Protein AF-K1T304-F1 (afdb_monomer_lite)

Foldseek 3Di:
DDDDDDDDPQKDWDDADPFGTWIDHPVGIDGDGDPDDDDPPFDDADCCCPPVCVCPPPDDDDDAEVNVPDDDPVRRVVRVVVVVVVD

Sequence (87 aa):
GIMKFLFIKNAKLLEIIENGIVIETAEKTIQLECDDVIMSCGYVPDTRLVDGGTQQGKTNIHIVGDVKKVGNLKTAIWEAYDLAFSL

Structure (mmCIF, N/CA/C/O backbone):
data_AF-K1T304-F1
#
_entry.id   AF-K1T304-F1
#
loop_
_atom_site.group_PDB
_atom_site.id
_atom_site.type_symbol
_atom_site.label_atom_id
_atom_site.label_alt_id
_atom_site.label_comp_id
_atom_site.label_asym_id
_atom_site.label_entity_id
_atom_site.label_seq_id
_atom_site.pdbx_PDB_ins_code
_atom_site.Cartn_x
_atom_site.Cartn_y
_atom_site.Cartn_z
_atom_site.occupancy
_atom_site.B_iso_or_equiv
_atom_site.auth_seq_id
_atom_site.auth_comp_id
_atom_site.auth_asym_id
_atom_site.auth_atom_id
_atom_site.pdbx_PDB_model_num
ATOM 1 N N . GLY A 1 1 ? -34.693 -1.387 -4.689 1.00 71.81 1 GLY A N 1
ATOM 2 C CA . GLY A 1 1 ? -34.205 -0.942 -3.369 1.00 71.81 1 GLY A CA 1
ATOM 3 C C . GLY A 1 1 ? -32.959 -0.111 -3.573 1.00 71.81 1 GLY A C 1
ATOM 4 O O . GLY A 1 1 ? -32.200 -0.426 -4.478 1.00 71.81 1 GLY A O 1
ATOM 5 N N . ILE A 1 2 ? -32.776 0.966 -2.811 1.00 82.44 2 ILE A N 1
ATOM 6 C CA . ILE A 1 2 ? -31.568 1.800 -2.893 1.00 82.44 2 ILE A CA 1
ATOM 7 C C . ILE A 1 2 ? -30.445 1.084 -2.137 1.00 82.44 2 ILE A C 1
ATOM 9 O O . ILE A 1 2 ? -30.641 0.675 -0.995 1.00 82.44 2 ILE A O 1
ATOM 13 N N . MET A 1 3 ? -29.287 0.921 -2.774 1.00 86.06 3 MET A N 1
ATOM 14 C CA . MET A 1 3 ? -28.097 0.366 -2.132 1.00 86.06 3 MET A CA 1
ATOM 15 C C . MET A 1 3 ? -27.529 1.382 -1.135 1.00 86.06 3 MET A C 1
ATOM 17 O O . MET A 1 3 ? -27.351 2.552 -1.478 1.00 86.06 3 MET A O 1
ATOM 21 N N . LYS A 1 4 ? -27.253 0.948 0.098 1.00 91.50 4 LYS A N 1
ATOM 22 C CA . LYS A 1 4 ? -26.716 1.798 1.165 1.00 91.50 4 LYS A CA 1
ATOM 23 C C . LYS A 1 4 ? -25.318 1.326 1.544 1.00 91.50 4 LYS A C 1
ATOM 25 O O . LYS A 1 4 ? -25.137 0.162 1.875 1.00 91.50 4 LYS A O 1
ATOM 30 N N . PHE A 1 5 ? -24.363 2.250 1.539 1.00 93.38 5 PHE A N 1
ATOM 31 C CA . PHE A 1 5 ? -23.002 2.021 2.018 1.00 93.38 5 PHE A CA 1
ATOM 32 C C . PHE A 1 5 ? -22.770 2.804 3.309 1.00 93.38 5 PHE A C 1
ATOM 34 O O . PHE A 1 5 ? -23.173 3.965 3.417 1.00 93.38 5 PHE A O 1
ATOM 41 N N . LEU A 1 6 ? -22.121 2.167 4.282 1.00 92.69 6 LEU A N 1
ATOM 42 C CA . LEU A 1 6 ? -21.644 2.817 5.497 1.00 92.69 6 LEU A CA 1
ATOM 43 C C . LEU A 1 6 ? -20.177 3.206 5.303 1.00 92.69 6 LEU A C 1
ATOM 45 O O . LEU A 1 6 ? -19.345 2.354 5.010 1.00 92.69 6 LEU A O 1
ATOM 49 N N . PHE A 1 7 ? -19.861 4.485 5.495 1.00 94.56 7 PHE A N 1
ATOM 50 C CA . PHE A 1 7 ? -18.487 4.980 5.484 1.00 94.56 7 PHE A CA 1
ATOM 51 C C . PHE A 1 7 ? -18.094 5.433 6.887 1.00 94.56 7 PHE A C 1
ATOM 53 O O . PHE A 1 7 ? -18.712 6.346 7.435 1.00 94.56 7 PHE A O 1
ATOM 60 N N . ILE A 1 8 ? -17.041 4.832 7.439 1.00 95.25 8 ILE A N 1
ATOM 61 C CA . ILE A 1 8 ? -16.442 5.230 8.716 1.00 95.25 8 ILE A CA 1
ATOM 62 C C . ILE A 1 8 ? -15.090 5.875 8.403 1.00 95.25 8 ILE A C 1
ATOM 64 O O . ILE A 1 8 ? -14.228 5.257 7.785 1.00 95.25 8 ILE A O 1
ATOM 68 N N . LYS A 1 9 ? -14.922 7.146 8.776 1.00 95.50 9 LYS A N 1
ATOM 69 C CA . LYS A 1 9 ? -13.691 7.923 8.553 1.00 95.50 9 LYS A CA 1
ATOM 70 C C . LYS A 1 9 ? -12.937 8.099 9.867 1.00 95.50 9 LYS A C 1
ATOM 72 O O . LYS A 1 9 ? -13.536 7.978 10.929 1.00 95.50 9 LYS A O 1
ATOM 77 N N . ASN A 1 10 ? -11.650 8.446 9.781 1.00 96.56 10 ASN A N 1
ATOM 78 C CA . ASN A 1 10 ? -10.780 8.654 10.947 1.00 96.56 10 ASN A CA 1
ATOM 79 C C . ASN A 1 10 ? -10.789 7.446 11.900 1.00 96.56 10 ASN A C 1
ATOM 81 O O . ASN A 1 10 ? -10.905 7.600 13.114 1.00 96.56 10 ASN A O 1
ATOM 85 N N . ALA A 1 11 ? -10.717 6.248 11.320 1.00 97.31 11 ALA A N 1
ATOM 86 C CA . ALA A 1 11 ? -10.676 4.996 12.050 1.00 97.31 11 ALA A CA 1
ATOM 87 C C . ALA A 1 11 ? -9.423 4.203 11.677 1.00 97.31 11 ALA A C 1
ATOM 89 O O . ALA A 1 11 ? -8.980 4.234 10.525 1.00 97.31 11 ALA A O 1
ATOM 90 N N . LYS A 1 12 ? -8.874 3.481 12.649 1.00 97.75 12 LYS A N 1
ATOM 91 C CA . LYS A 1 12 ? -7.741 2.571 12.488 1.00 97.75 12 LYS A CA 1
ATOM 92 C C . LYS A 1 12 ? -8.229 1.141 12.697 1.00 97.75 12 LYS A C 1
ATOM 94 O O . LYS A 1 12 ? -8.847 0.852 13.715 1.00 97.75 12 LYS A O 1
ATOM 99 N N . LEU A 1 13 ? -7.935 0.246 11.755 1.00 97.94 13 LEU A N 1
ATOM 100 C CA . LEU A 1 13 ? -8.122 -1.191 11.962 1.00 97.94 13 LEU A CA 1
ATOM 101 C C . LEU A 1 13 ? -7.118 -1.670 13.019 1.00 97.94 13 LEU A C 1
ATOM 103 O O . LEU A 1 13 ? -5.915 -1.464 12.851 1.00 97.94 13 LEU A O 1
ATOM 107 N N . LEU A 1 14 ? -7.613 -2.263 14.107 1.00 98.06 14 LEU A N 1
ATOM 108 C CA . LEU A 1 14 ? -6.781 -2.831 15.168 1.00 98.06 14 LEU A CA 1
ATOM 109 C C . LEU A 1 14 ? -6.549 -4.327 14.952 1.00 98.06 14 LEU A C 1
ATOM 111 O O . LEU A 1 14 ? -5.412 -4.780 15.042 1.00 98.06 14 LEU A O 1
ATOM 115 N N . GLU A 1 15 ? -7.613 -5.073 14.650 1.00 98.19 15 GLU A N 1
ATOM 116 C CA . GLU A 1 15 ? -7.570 -6.532 14.538 1.00 98.19 15 GLU A CA 1
ATOM 117 C C . GLU A 1 15 ? -8.674 -7.049 13.604 1.00 98.19 15 GLU A C 1
ATOM 119 O O . GLU A 1 15 ? -9.765 -6.474 13.538 1.00 98.19 15 GLU A O 1
ATOM 124 N N . ILE A 1 16 ? -8.381 -8.139 12.893 1.00 98.25 16 ILE A N 1
ATOM 125 C CA . ILE A 1 16 ? -9.374 -8.968 12.201 1.00 98.25 16 ILE A CA 1
ATOM 126 C C . ILE A 1 16 ? -9.624 -10.181 13.094 1.00 98.25 16 ILE A C 1
ATOM 128 O O . ILE A 1 16 ? -8.682 -10.890 13.442 1.00 98.25 16 ILE A O 1
ATOM 132 N N . ILE A 1 17 ? -10.880 -10.399 13.462 1.00 97.75 17 ILE A N 1
ATOM 133 C CA . ILE A 1 17 ? -11.323 -11.462 14.368 1.00 97.75 17 ILE A CA 1
ATOM 134 C C . ILE A 1 17 ? -12.241 -12.435 13.621 1.00 97.75 17 ILE A C 1
ATOM 136 O O . ILE A 1 17 ? -12.694 -12.140 12.520 1.00 97.75 17 ILE A O 1
ATOM 140 N N . GLU A 1 18 ? -12.546 -13.583 14.231 1.00 96.38 18 GLU A N 1
ATOM 141 C CA . GLU A 1 18 ? -13.309 -14.672 13.594 1.00 96.38 18 GLU A CA 1
ATOM 142 C C . GLU A 1 18 ? -14.622 -14.213 12.939 1.00 96.38 18 GLU A C 1
ATOM 144 O O . GLU A 1 18 ? -14.932 -14.650 11.839 1.00 96.38 18 GLU A O 1
ATOM 149 N N . ASN A 1 19 ? -15.353 -13.292 13.578 1.00 95.88 19 ASN A N 1
ATOM 150 C CA . ASN A 1 19 ? -16.665 -12.827 13.113 1.00 95.88 19 ASN A CA 1
ATOM 151 C C . ASN A 1 19 ? -16.675 -11.341 12.712 1.00 95.88 19 ASN A C 1
ATOM 153 O O . ASN A 1 19 ? -17.714 -10.685 12.796 1.00 95.88 19 ASN A O 1
ATOM 157 N N . GLY A 1 20 ? -15.520 -10.769 12.353 1.00 98.06 20 GLY A N 1
ATOM 158 C CA . GLY A 1 20 ? -15.460 -9.407 11.825 1.00 98.06 20 GLY A CA 1
ATOM 159 C C . GLY A 1 20 ? -14.176 -8.649 12.147 1.00 98.06 20 GLY A C 1
ATOM 160 O O . GLY A 1 20 ? -13.075 -9.183 12.046 1.00 98.06 20 GLY A O 1
ATOM 161 N N . ILE A 1 21 ? -14.300 -7.371 12.510 1.00 98.44 21 ILE A N 1
ATOM 162 C CA . ILE A 1 21 ? -13.150 -6.489 12.758 1.00 98.44 21 ILE A CA 1
ATOM 163 C C . ILE A 1 21 ? -13.302 -5.664 14.031 1.00 98.44 21 ILE A C 1
ATOM 165 O O . ILE A 1 21 ? -14.409 -5.303 14.435 1.00 98.44 21 ILE A O 1
ATOM 169 N N . VAL A 1 22 ? -12.167 -5.292 14.615 1.00 98.50 22 VAL A N 1
ATOM 170 C CA . VAL A 1 22 ? -12.076 -4.292 15.680 1.00 98.50 22 VAL A CA 1
ATOM 171 C C . VAL A 1 22 ? -11.409 -3.043 15.117 1.00 98.50 22 VAL A C 1
ATOM 173 O O . VAL A 1 22 ? -10.297 -3.101 14.586 1.00 98.50 22 VAL A O 1
ATOM 176 N N . ILE A 1 23 ? -12.081 -1.901 15.240 1.00 98.31 23 ILE A N 1
ATOM 177 C CA . ILE A 1 23 ? -11.562 -0.596 14.823 1.00 98.31 23 ILE A CA 1
ATOM 178 C C . ILE A 1 23 ? -11.475 0.361 16.009 1.00 98.31 23 ILE A C 1
ATOM 180 O O . ILE A 1 23 ? -12.303 0.330 16.916 1.00 98.31 23 ILE A O 1
ATOM 184 N N . GLU A 1 24 ? -10.504 1.260 15.970 1.00 98.50 24 GLU A N 1
ATOM 185 C CA . GLU A 1 24 ? -10.399 2.411 16.862 1.00 98.50 24 GLU A CA 1
ATOM 186 C C . GLU A 1 24 ? -10.843 3.667 16.119 1.00 98.50 24 GLU A C 1
ATOM 188 O O . GLU A 1 24 ? -10.407 3.920 14.997 1.00 98.50 24 GLU A O 1
ATOM 193 N N . THR A 1 25 ? -11.707 4.459 16.742 1.00 97.12 25 THR A N 1
ATOM 194 C CA . THR A 1 25 ? -12.083 5.808 16.300 1.00 97.12 25 THR A CA 1
ATOM 195 C C . THR A 1 25 ? -11.546 6.829 17.301 1.00 97.12 25 THR A C 1
ATOM 197 O O . THR A 1 25 ? -11.087 6.456 18.377 1.00 97.12 25 THR A O 1
ATOM 200 N N . ALA A 1 26 ? -11.658 8.124 17.001 1.00 95.81 26 ALA A N 1
ATOM 201 C CA . ALA A 1 26 ? -11.250 9.178 17.936 1.00 95.81 26 ALA A CA 1
ATOM 202 C C . ALA A 1 26 ? -11.960 9.117 19.307 1.00 95.81 26 ALA A C 1
ATOM 204 O O . ALA A 1 26 ? -11.440 9.643 20.285 1.00 95.81 26 ALA A O 1
ATOM 205 N N . GLU A 1 27 ? -13.145 8.503 19.378 1.00 95.06 27 GLU A N 1
ATOM 206 C CA . GLU A 1 27 ? -13.966 8.462 20.594 1.00 95.06 27 GLU A CA 1
ATOM 207 C C . GLU A 1 27 ? -13.893 7.115 21.314 1.00 95.06 27 GLU A C 1
ATOM 209 O O . GLU A 1 27 ? -13.972 7.059 22.541 1.00 95.06 27 GLU A O 1
ATOM 214 N N . LYS A 1 28 ? -13.815 6.016 20.553 1.00 97.00 28 LYS A N 1
ATOM 215 C CA . LYS A 1 28 ? -13.952 4.660 21.093 1.00 97.00 28 LYS A CA 1
ATOM 216 C C . LYS A 1 28 ? -13.435 3.574 20.160 1.00 97.00 28 LYS A C 1
ATOM 218 O O . LYS A 1 28 ? -13.366 3.754 18.941 1.00 97.00 28 LYS A O 1
ATOM 223 N N . THR A 1 29 ? -13.222 2.404 20.746 1.00 98.19 29 THR A N 1
ATOM 224 C CA . THR A 1 29 ? -13.056 1.131 20.043 1.00 98.19 29 THR A CA 1
ATOM 225 C C . THR A 1 29 ? -14.421 0.507 19.744 1.00 98.19 29 THR A C 1
ATOM 227 O O . THR A 1 29 ? -15.327 0.547 20.578 1.00 98.19 29 THR A O 1
ATOM 230 N N . ILE A 1 30 ? -14.589 -0.039 18.539 1.00 97.25 30 ILE A N 1
ATOM 231 C CA . ILE A 1 30 ? -15.846 -0.604 18.032 1.00 97.25 30 ILE A CA 1
ATOM 232 C C . ILE A 1 30 ? -15.549 -1.959 17.388 1.00 97.25 30 ILE A C 1
ATOM 234 O O . ILE A 1 30 ? -14.612 -2.069 16.600 1.00 97.25 30 ILE A O 1
ATOM 238 N N . GLN A 1 31 ? -16.376 -2.961 17.681 1.00 97.88 31 GLN A N 1
ATOM 239 C CA . GLN A 1 31 ? -16.406 -4.223 16.947 1.00 97.88 31 GLN A CA 1
ATOM 240 C C . GLN A 1 31 ? -17.499 -4.165 15.874 1.00 97.88 31 GLN A C 1
ATOM 242 O O . GLN A 1 31 ? -18.624 -3.748 16.157 1.00 97.88 31 GLN A O 1
ATOM 247 N N . LEU A 1 32 ? -17.158 -4.551 14.646 1.00 97.31 32 LEU A N 1
ATOM 248 C CA . LEU A 1 32 ? -18.073 -4.611 13.508 1.00 97.31 32 LEU A CA 1
ATOM 249 C C . LEU A 1 32 ? -18.124 -6.043 12.987 1.00 97.31 32 LEU A C 1
ATOM 251 O O . LEU A 1 32 ? -17.090 -6.596 12.618 1.00 97.31 32 LEU A O 1
ATOM 255 N N . GLU A 1 33 ? -19.323 -6.615 12.947 1.00 97.94 33 GLU A N 1
ATOM 256 C CA . GLU A 1 33 ? -19.551 -7.944 12.386 1.00 97.94 33 GLU A CA 1
ATOM 257 C C . GLU A 1 33 ? -19.536 -7.896 10.855 1.00 97.94 33 GLU A C 1
ATOM 259 O O . GLU A 1 33 ? -20.121 -6.994 10.245 1.00 97.94 33 GLU A O 1
ATOM 264 N N . CYS A 1 34 ? -18.849 -8.854 10.239 1.00 97.00 34 CYS A N 1
ATOM 265 C CA . CYS A 1 34 ? -18.876 -9.086 8.797 1.00 97.00 34 CYS A CA 1
ATOM 266 C C . CYS A 1 34 ? -18.396 -10.504 8.479 1.00 97.00 34 CYS A C 1
ATOM 268 O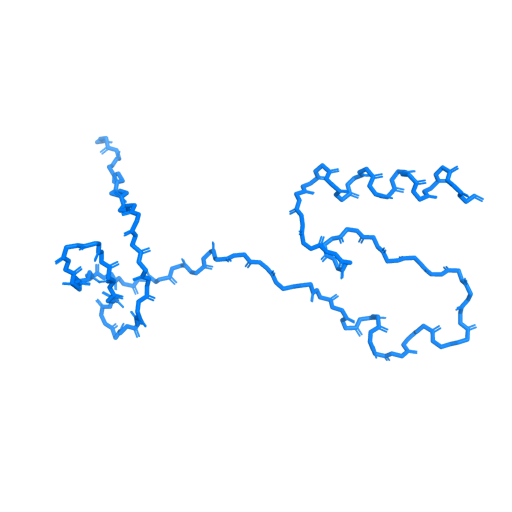 O . CYS A 1 34 ? -17.606 -11.069 9.233 1.00 97.00 34 CYS A O 1
ATOM 270 N N . ASP A 1 35 ? -18.867 -11.046 7.357 1.00 97.94 35 ASP A N 1
ATOM 271 C CA . ASP A 1 35 ? -18.474 -12.377 6.882 1.00 97.94 35 ASP A CA 1
ATOM 272 C C . ASP A 1 35 ? -17.101 -12.354 6.190 1.00 97.94 35 ASP A C 1
ATOM 274 O O . ASP A 1 35 ? -16.302 -13.271 6.349 1.00 97.94 35 ASP A O 1
ATOM 278 N N . ASP A 1 36 ? -16.812 -11.276 5.452 1.00 97.50 36 ASP A N 1
ATOM 279 C CA . ASP A 1 36 ? -15.591 -11.111 4.667 1.00 97.50 36 ASP A CA 1
ATOM 280 C C . ASP A 1 36 ? -14.920 -9.760 4.937 1.00 97.50 36 ASP A C 1
ATOM 282 O O . ASP A 1 36 ? -15.568 -8.709 4.999 1.00 97.50 36 ASP A O 1
ATOM 286 N N . VAL A 1 37 ? -13.584 -9.772 4.997 1.00 97.19 37 VAL A N 1
ATOM 287 C CA . VAL A 1 37 ? -12.755 -8.566 5.116 1.00 97.19 37 VAL A CA 1
ATOM 288 C C . VAL A 1 37 ? -11.894 -8.400 3.869 1.00 97.19 37 VAL A C 1
ATOM 290 O O . VAL A 1 37 ? -11.001 -9.199 3.594 1.00 97.19 37 VAL A O 1
ATOM 293 N N . ILE A 1 38 ? -12.119 -7.313 3.127 1.00 96.94 38 ILE A N 1
ATOM 294 C CA . ILE A 1 38 ? -11.322 -6.967 1.944 1.00 96.94 38 ILE A CA 1
ATOM 295 C C . ILE A 1 38 ? -10.256 -5.934 2.329 1.00 96.94 38 ILE A C 1
ATOM 297 O O . ILE A 1 38 ? -10.547 -4.757 2.550 1.00 96.94 38 ILE A O 1
ATOM 301 N N . MET A 1 39 ? -8.997 -6.370 2.369 1.00 96.19 39 MET A N 1
ATOM 302 C CA . MET A 1 39 ? -7.835 -5.513 2.624 1.00 96.19 39 MET A CA 1
ATOM 303 C C . MET A 1 39 ? -7.426 -4.754 1.353 1.00 96.19 39 MET A C 1
ATOM 305 O O . MET A 1 39 ? -6.833 -5.325 0.444 1.00 96.19 39 MET A O 1
ATOM 309 N N . SER A 1 40 ? -7.700 -3.448 1.301 1.00 95.88 40 SER A N 1
ATOM 310 C CA . SER A 1 40 ? -7.322 -2.563 0.183 1.00 95.88 40 SER A CA 1
ATOM 311 C C . SER A 1 40 ? -6.421 -1.407 0.651 1.00 95.88 40 SER A C 1
ATOM 313 O O . SER A 1 40 ? -6.706 -0.235 0.401 1.00 95.88 40 SER A O 1
ATOM 315 N N . CYS A 1 41 ? -5.339 -1.727 1.369 1.00 94.69 41 CYS A N 1
ATOM 316 C CA . CYS A 1 41 ? -4.462 -0.760 2.049 1.00 94.69 41 CYS A CA 1
ATOM 317 C C . CYS A 1 41 ? -3.226 -0.311 1.241 1.00 94.69 41 CYS A C 1
ATOM 319 O O . CYS A 1 41 ? -2.314 0.294 1.801 1.00 94.69 41 CYS A O 1
ATOM 321 N N . GLY A 1 42 ? -3.189 -0.592 -0.062 1.00 94.44 42 GLY A N 1
ATOM 322 C CA . GLY A 1 42 ? -2.071 -0.267 -0.950 1.00 94.44 42 GLY A CA 1
ATOM 323 C C . GLY A 1 42 ? -1.299 -1.502 -1.411 1.00 94.44 42 GLY A C 1
ATOM 324 O O . GLY A 1 42 ? -1.724 -2.633 -1.184 1.00 94.44 42 GLY A O 1
ATOM 325 N N . TYR A 1 43 ? -0.169 -1.266 -2.078 1.00 95.12 43 TYR A N 1
ATOM 326 C CA . TYR A 1 43 ? 0.646 -2.303 -2.711 1.00 95.12 43 TYR A CA 1
ATOM 327 C C . TYR A 1 43 ? 2.104 -2.203 -2.262 1.00 95.12 43 TYR A C 1
ATOM 329 O O . TYR A 1 43 ? 2.589 -1.121 -1.925 1.00 95.12 43 TYR A O 1
ATOM 337 N N . VAL A 1 44 ? 2.807 -3.333 -2.300 1.00 95.25 44 VAL A N 1
ATOM 338 C CA . VAL A 1 44 ? 4.266 -3.408 -2.165 1.00 95.25 44 VAL A CA 1
ATOM 339 C C . VAL A 1 44 ? 4.852 -3.618 -3.567 1.00 95.25 44 VAL A C 1
ATOM 341 O O . VAL A 1 44 ? 4.311 -4.447 -4.301 1.00 95.25 44 VAL A O 1
ATOM 344 N N . PRO A 1 45 ? 5.918 -2.895 -3.966 1.00 96.25 45 PRO A N 1
ATOM 345 C CA . PRO A 1 45 ? 6.592 -3.144 -5.238 1.00 96.25 45 PRO A CA 1
ATOM 346 C C . PRO A 1 45 ? 7.033 -4.608 -5.389 1.00 96.25 45 PRO A C 1
ATOM 348 O O . PRO A 1 45 ? 7.624 -5.178 -4.473 1.00 96.25 45 PRO A O 1
ATOM 351 N N . ASP A 1 46 ? 6.786 -5.213 -6.553 1.00 93.75 46 ASP A N 1
ATOM 352 C CA . ASP A 1 46 ? 7.243 -6.575 -6.857 1.00 93.75 46 ASP A CA 1
ATOM 353 C C . ASP A 1 46 ? 8.639 -6.559 -7.493 1.00 93.75 46 ASP A C 1
ATOM 355 O O . ASP A 1 46 ? 8.792 -6.476 -8.712 1.00 93.75 46 ASP A O 1
ATOM 359 N N . THR A 1 47 ? 9.672 -6.642 -6.658 1.00 91.69 47 THR A N 1
ATOM 360 C CA . THR A 1 47 ? 11.079 -6.517 -7.070 1.00 91.69 47 THR A CA 1
ATOM 361 C C . THR A 1 47 ? 11.763 -7.848 -7.381 1.00 91.69 47 THR A C 1
ATOM 363 O O . THR A 1 47 ? 12.976 -7.880 -7.582 1.00 91.69 47 THR A O 1
ATOM 366 N N . ARG A 1 48 ? 11.030 -8.967 -7.492 1.00 91.06 48 ARG A N 1
ATOM 367 C CA . ARG A 1 48 ? 11.636 -10.311 -7.638 1.00 91.06 48 ARG A CA 1
ATOM 368 C C . ARG A 1 48 ? 12.612 -10.432 -8.818 1.00 91.06 48 ARG A C 1
ATOM 370 O O . ARG A 1 48 ? 13.635 -11.097 -8.701 1.00 91.06 48 ARG A O 1
ATOM 377 N N . LEU A 1 49 ? 12.324 -9.767 -9.940 1.00 86.38 49 LEU A N 1
ATOM 378 C CA . LEU A 1 49 ? 13.192 -9.743 -11.131 1.00 86.38 49 LEU A CA 1
ATOM 379 C C . LEU A 1 49 ? 14.333 -8.713 -11.053 1.00 86.38 49 LEU A C 1
ATOM 381 O O . LEU A 1 49 ? 15.249 -8.739 -11.878 1.00 86.38 49 LEU A O 1
ATOM 385 N N . VAL A 1 50 ? 14.268 -7.780 -10.108 1.00 85.25 50 VAL A N 1
ATOM 386 C CA . VAL A 1 50 ? 15.319 -6.789 -9.846 1.00 85.25 50 VAL A CA 1
ATOM 387 C C . VAL A 1 50 ? 16.340 -7.390 -8.887 1.00 85.25 50 VAL A C 1
ATOM 389 O O . VAL A 1 50 ? 17.523 -7.476 -9.212 1.00 85.25 50 VAL A O 1
ATOM 392 N N . ASP A 1 51 ? 15.853 -7.894 -7.755 1.00 83.38 51 ASP A N 1
ATOM 393 C CA . ASP A 1 51 ? 16.677 -8.379 -6.648 1.00 83.38 51 ASP A CA 1
ATOM 394 C C . ASP A 1 51 ? 17.196 -9.804 -6.892 1.00 83.38 51 ASP A C 1
ATOM 396 O O . ASP A 1 51 ? 18.234 -10.196 -6.364 1.00 83.38 51 ASP A O 1
ATOM 400 N N . GLY A 1 52 ? 16.516 -10.582 -7.740 1.00 79.25 52 GLY A N 1
ATOM 401 C CA . GLY A 1 52 ? 16.849 -11.977 -8.044 1.00 79.25 52 GLY A CA 1
ATOM 402 C C . GLY A 1 52 ? 18.108 -12.194 -8.894 1.00 79.25 52 GLY A C 1
ATOM 403 O O . GLY A 1 52 ? 18.324 -13.300 -9.384 1.00 79.25 52 GLY A O 1
ATOM 404 N N . GLY A 1 53 ? 18.926 -11.164 -9.135 1.00 69.12 53 GLY A N 1
ATOM 405 C CA . GLY A 1 53 ? 20.203 -11.292 -9.851 1.00 69.12 53 GLY A CA 1
ATOM 406 C C . GLY A 1 53 ? 20.088 -11.563 -11.357 1.00 69.12 53 GLY A C 1
ATOM 407 O O . GLY A 1 53 ? 21.103 -11.596 -12.049 1.00 69.12 53 GLY A O 1
ATOM 408 N N . THR A 1 54 ? 18.873 -11.654 -11.910 1.00 67.75 54 THR A N 1
ATOM 409 C CA . THR A 1 54 ? 18.584 -11.844 -13.351 1.00 67.75 54 THR A CA 1
ATOM 410 C C . THR A 1 54 ? 19.100 -10.719 -14.259 1.00 67.75 54 THR A C 1
ATOM 412 O O . THR A 1 54 ? 19.013 -10.813 -15.490 1.00 67.75 54 THR A O 1
ATOM 415 N N . GLN A 1 55 ? 19.629 -9.662 -13.643 1.00 72.62 55 GLN A N 1
ATOM 416 C CA . GLN A 1 55 ? 20.209 -8.470 -14.252 1.00 72.62 55 GLN A CA 1
ATOM 417 C C . GLN A 1 55 ? 21.744 -8.533 -14.359 1.00 72.62 55 GLN A C 1
ATOM 419 O O . GLN A 1 55 ? 22.338 -7.702 -15.044 1.00 72.62 55 GLN A O 1
ATOM 424 N N . GLN A 1 56 ? 22.409 -9.499 -13.708 1.00 73.62 56 GLN A N 1
ATOM 425 C CA . GLN A 1 56 ? 23.873 -9.594 -13.724 1.00 73.62 56 GLN A CA 1
ATOM 426 C C . GLN A 1 56 ? 24.405 -9.765 -15.153 1.00 73.62 56 GLN A C 1
ATOM 428 O O . GLN A 1 56 ? 23.949 -10.619 -15.911 1.00 73.62 56 GLN A O 1
ATOM 433 N N . GLY A 1 57 ? 25.375 -8.923 -15.520 1.00 78.81 57 GLY A N 1
ATOM 434 C CA . GLY A 1 57 ? 25.994 -8.918 -16.848 1.00 78.81 57 GLY A CA 1
ATOM 435 C C . GLY A 1 57 ? 25.158 -8.269 -17.959 1.00 78.81 57 GLY A C 1
ATOM 436 O O . GLY A 1 57 ? 25.618 -8.233 -19.098 1.00 78.81 57 GLY A O 1
ATOM 437 N N . LYS A 1 58 ? 23.962 -7.739 -17.663 1.00 81.94 58 LYS A N 1
ATOM 438 C CA . LYS A 1 58 ? 23.120 -7.025 -18.636 1.00 81.94 58 LYS A CA 1
ATOM 439 C C . LYS A 1 58 ? 23.249 -5.515 -18.434 1.00 81.94 58 LYS A C 1
ATOM 441 O O . LYS A 1 58 ? 23.185 -5.035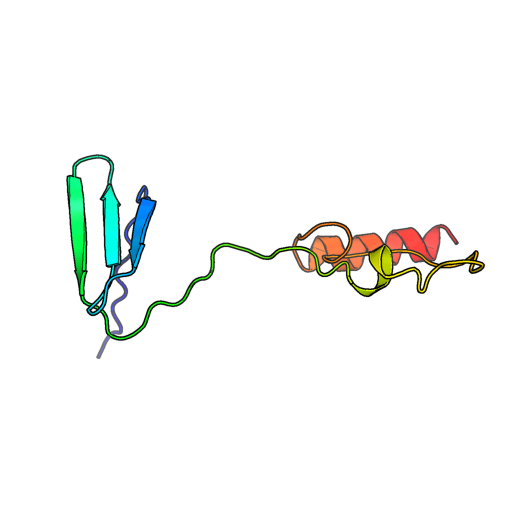 -17.309 1.00 81.94 58 LYS A O 1
ATOM 446 N N . THR A 1 59 ? 23.413 -4.765 -19.522 1.00 80.88 59 THR A N 1
ATOM 447 C CA . THR A 1 59 ? 23.681 -3.314 -19.465 1.00 80.88 59 THR A CA 1
ATOM 448 C C . THR A 1 59 ? 22.470 -2.437 -19.778 1.00 80.88 59 THR A C 1
ATOM 450 O O . THR A 1 59 ? 22.478 -1.264 -19.429 1.00 80.88 59 THR A O 1
ATOM 453 N N . ASN A 1 60 ? 21.424 -2.986 -20.404 1.00 87.31 60 ASN A N 1
ATOM 454 C CA . ASN A 1 60 ? 20.302 -2.206 -20.947 1.00 87.31 60 ASN A CA 1
ATOM 455 C C . ASN A 1 60 ? 18.979 -2.615 -20.297 1.00 87.31 60 ASN A C 1
ATOM 457 O O . ASN A 1 60 ? 18.077 -3.117 -20.970 1.00 87.31 60 ASN A O 1
ATOM 461 N N . ILE A 1 61 ? 18.891 -2.492 -18.972 1.00 90.12 61 ILE A N 1
ATOM 462 C CA . ILE A 1 61 ? 17.670 -2.821 -18.234 1.00 90.12 61 ILE A CA 1
ATOM 463 C C . ILE A 1 61 ? 17.261 -1.643 -17.370 1.00 90.12 61 ILE A C 1
ATOM 465 O O . ILE A 1 61 ? 18.053 -1.101 -16.605 1.00 90.12 61 ILE A O 1
ATOM 469 N N . HIS A 1 62 ? 15.996 -1.267 -17.515 1.00 91.88 62 HIS A N 1
ATOM 470 C CA . HIS A 1 62 ? 15.400 -0.120 -16.860 1.00 91.88 62 HIS A CA 1
ATOM 471 C C . HIS A 1 62 ? 14.155 -0.569 -16.103 1.00 91.88 62 HIS A C 1
ATOM 473 O O . HIS A 1 62 ? 13.317 -1.298 -16.632 1.00 91.88 62 HIS A O 1
ATOM 479 N N . ILE A 1 63 ? 14.049 -0.134 -14.853 1.00 93.31 63 ILE A N 1
ATOM 480 C CA . ILE A 1 63 ? 12.933 -0.452 -13.965 1.00 93.31 63 ILE A CA 1
ATOM 481 C C . ILE A 1 63 ? 12.014 0.767 -13.954 1.00 93.31 63 ILE A C 1
ATOM 483 O O . ILE A 1 63 ? 12.459 1.859 -13.599 1.00 93.31 63 ILE A O 1
ATOM 487 N N . VAL A 1 64 ? 10.757 0.581 -14.352 1.00 95.56 64 VAL A N 1
ATOM 488 C CA . VAL A 1 64 ? 9.752 1.649 -14.481 1.00 95.56 64 VAL A CA 1
ATOM 489 C C . VAL A 1 64 ? 8.420 1.222 -13.869 1.00 95.56 64 VAL A C 1
ATOM 491 O O . VAL A 1 64 ? 8.118 0.029 -13.803 1.00 95.56 64 VAL A O 1
ATOM 494 N N . GLY A 1 65 ? 7.606 2.188 -13.450 1.00 96.56 65 GLY A N 1
ATOM 495 C CA . GLY A 1 65 ? 6.275 1.948 -12.899 1.00 96.56 65 GLY A CA 1
ATOM 496 C C . GLY A 1 65 ? 6.297 1.423 -11.462 1.00 96.56 65 GLY A C 1
ATOM 497 O O . GLY A 1 65 ? 7.237 1.656 -10.700 1.00 96.56 65 GLY A O 1
ATOM 498 N N . ASP A 1 66 ? 5.247 0.695 -11.080 1.00 97.00 66 ASP A N 1
ATOM 499 C CA . ASP A 1 66 ? 4.989 0.344 -9.676 1.00 97.00 66 ASP A CA 1
ATOM 500 C C . ASP A 1 66 ? 6.062 -0.554 -9.041 1.00 97.00 66 ASP A C 1
ATOM 502 O O . ASP A 1 66 ? 6.268 -0.492 -7.828 1.00 97.00 66 ASP A O 1
ATOM 506 N N . VAL A 1 67 ? 6.797 -1.330 -9.850 1.00 94.81 67 VAL A N 1
ATOM 507 C CA . VAL A 1 67 ? 7.969 -2.099 -9.390 1.00 94.81 67 VAL A CA 1
ATOM 508 C C . VAL A 1 67 ? 9.098 -1.192 -8.894 1.00 94.81 67 VAL A C 1
ATOM 510 O O . VAL A 1 67 ? 9.824 -1.559 -7.974 1.00 94.81 67 VAL A O 1
ATOM 513 N N . LYS A 1 68 ? 9.241 0.009 -9.463 1.00 94.38 68 LYS A N 1
ATOM 514 C CA . LYS A 1 68 ? 10.186 1.014 -8.970 1.00 94.38 68 LYS A CA 1
ATOM 515 C C . LYS A 1 68 ? 9.608 1.746 -7.766 1.00 94.38 68 LYS A C 1
ATOM 517 O O . LYS A 1 68 ? 10.298 1.956 -6.769 1.00 94.38 68 LYS A O 1
ATOM 522 N N . LYS A 1 69 ? 8.354 2.184 -7.884 1.00 95.31 69 LYS A N 1
ATOM 523 C CA . LYS A 1 69 ? 7.615 2.885 -6.834 1.00 95.31 69 LYS A CA 1
ATOM 524 C C . LYS A 1 69 ? 6.126 2.863 -7.156 1.00 95.31 69 LYS A C 1
ATOM 526 O O . LYS A 1 69 ? 5.719 3.458 -8.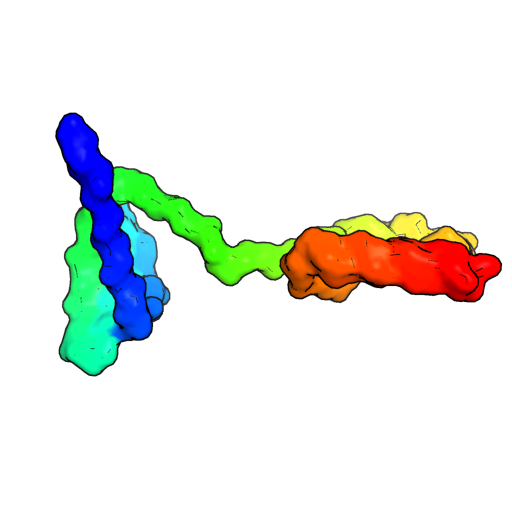148 1.00 95.31 69 LYS A O 1
ATOM 531 N N . VAL A 1 70 ? 5.329 2.254 -6.278 1.00 96.88 70 VAL A N 1
ATOM 532 C CA . VAL A 1 70 ? 3.862 2.230 -6.397 1.00 96.88 70 VAL A CA 1
ATOM 533 C C . VAL A 1 70 ? 3.322 3.652 -6.546 1.00 96.88 70 VAL A C 1
ATOM 535 O O . VAL A 1 70 ? 3.595 4.529 -5.717 1.00 96.88 70 VAL A O 1
ATOM 538 N N . GLY A 1 71 ? 2.556 3.871 -7.607 1.00 96.00 71 GLY A N 1
ATOM 539 C CA . GLY A 1 71 ? 1.937 5.142 -7.938 1.00 96.00 71 GLY A CA 1
ATOM 540 C C . GLY A 1 71 ? 0.549 4.942 -8.530 1.00 96.00 71 GLY A C 1
ATOM 541 O O . GLY A 1 71 ? -0.213 4.073 -8.116 1.00 96.00 71 GLY A O 1
ATOM 542 N N . ASN A 1 72 ? 0.185 5.800 -9.476 1.00 96.94 72 ASN A N 1
ATOM 543 C CA . ASN A 1 72 ? -1.049 5.652 -10.238 1.00 96.94 72 ASN A CA 1
ATOM 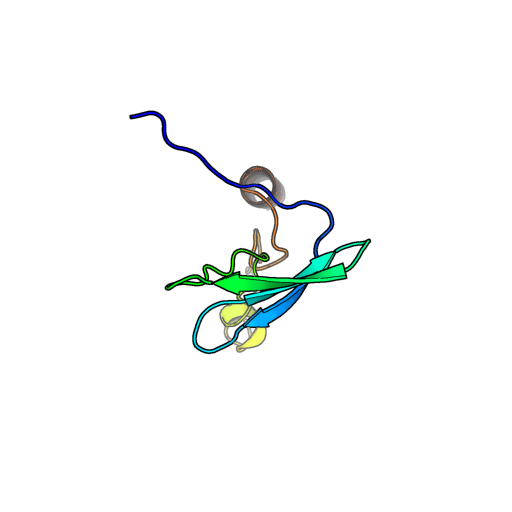544 C C . ASN A 1 72 ? -0.728 5.376 -11.713 1.00 96.94 72 ASN A C 1
ATOM 546 O O . ASN A 1 72 ? 0.415 5.471 -12.159 1.00 96.94 72 ASN A O 1
ATOM 550 N N . LEU A 1 73 ? -1.763 5.086 -12.504 1.00 97.44 73 LEU A N 1
ATOM 551 C CA . LEU A 1 73 ? -1.595 4.809 -13.934 1.00 97.44 73 LEU A CA 1
ATOM 552 C C . LEU A 1 73 ? -0.877 5.947 -14.672 1.00 97.44 73 LEU A C 1
ATOM 554 O O . LEU A 1 73 ? -0.055 5.695 -15.548 1.00 97.44 73 LEU A O 1
ATOM 558 N N . LYS A 1 74 ? -1.137 7.204 -14.285 1.00 98.00 74 LYS A N 1
ATOM 559 C CA . LYS A 1 74 ? -0.466 8.366 -14.872 1.00 98.00 74 LYS A CA 1
ATOM 560 C C . LYS A 1 74 ? 1.044 8.297 -14.625 1.00 98.00 74 LYS A C 1
ATOM 562 O O . LYS A 1 74 ? 1.796 8.462 -15.578 1.00 98.00 74 LYS A O 1
ATOM 567 N N . THR A 1 75 ? 1.499 8.052 -13.396 1.00 97.44 75 THR A N 1
ATOM 568 C CA . THR A 1 75 ? 2.942 8.000 -13.097 1.00 97.44 75 THR A CA 1
ATOM 569 C C . THR A 1 75 ? 3.642 6.872 -13.846 1.00 97.44 75 THR A C 1
ATOM 571 O O . THR A 1 75 ? 4.717 7.103 -14.386 1.00 97.44 75 THR A O 1
ATOM 574 N N . ALA A 1 76 ? 3.011 5.698 -13.956 1.00 97.75 76 ALA A N 1
ATOM 575 C CA . ALA A 1 76 ? 3.577 4.571 -14.697 1.00 97.75 76 ALA A CA 1
ATOM 576 C C . ALA A 1 76 ? 3.752 4.878 -16.197 1.00 97.75 76 ALA A C 1
ATOM 578 O O . ALA A 1 76 ? 4.801 4.592 -16.771 1.00 97.75 76 ALA A O 1
ATOM 579 N N . ILE A 1 77 ? 2.745 5.497 -16.825 1.00 98.12 77 ILE A N 1
ATOM 580 C CA . ILE A 1 77 ? 2.787 5.851 -18.253 1.00 98.12 77 ILE A CA 1
ATOM 581 C C . ILE A 1 77 ? 3.857 6.911 -18.526 1.00 98.12 77 ILE A C 1
ATOM 583 O O . ILE A 1 77 ? 4.656 6.748 -19.446 1.00 98.12 77 ILE A O 1
ATOM 587 N N . TRP A 1 78 ? 3.882 7.989 -17.737 1.00 98.00 78 TRP A N 1
ATOM 588 C CA . TRP A 1 78 ? 4.840 9.076 -17.949 1.00 98.00 78 TRP A CA 1
ATOM 589 C C . TRP A 1 78 ? 6.276 8.630 -17.723 1.00 98.00 78 TRP A C 1
ATOM 591 O O . TRP A 1 78 ? 7.140 8.979 -18.515 1.00 98.00 78 TRP A O 1
ATOM 601 N N . GLU A 1 79 ? 6.529 7.805 -16.708 1.00 97.88 79 GLU A N 1
ATOM 602 C CA . GLU A 1 79 ? 7.876 7.295 -16.472 1.00 97.88 79 GLU A CA 1
ATOM 603 C C . GLU A 1 79 ? 8.392 6.448 -17.645 1.00 97.88 79 GLU A C 1
ATOM 605 O O . GLU A 1 79 ? 9.543 6.598 -18.057 1.00 97.88 79 GLU A O 1
ATOM 610 N N . ALA A 1 80 ? 7.546 5.582 -18.208 1.00 97.62 80 ALA A N 1
ATOM 611 C CA . ALA A 1 80 ? 7.914 4.799 -19.382 1.00 97.62 80 ALA A CA 1
ATOM 612 C C . ALA A 1 80 ? 8.152 5.691 -20.615 1.00 97.62 80 ALA A C 1
ATOM 614 O O . ALA A 1 80 ? 9.102 5.458 -21.363 1.00 97.62 80 ALA A O 1
ATOM 615 N N . TYR A 1 81 ? 7.316 6.716 -20.811 1.00 98.12 81 TYR A N 1
ATOM 616 C CA . TYR A 1 81 ? 7.465 7.686 -21.897 1.00 98.12 81 TYR A CA 1
ATOM 617 C C . TYR A 1 81 ? 8.777 8.477 -21.789 1.00 98.12 81 TYR A C 1
ATOM 619 O O . TYR A 1 81 ? 9.540 8.526 -22.753 1.00 98.12 81 TYR A O 1
ATOM 627 N N . ASP A 1 82 ? 9.065 9.050 -20.619 1.00 97.56 82 ASP A N 1
ATOM 628 C CA . ASP A 1 82 ? 10.262 9.865 -20.389 1.00 97.56 82 ASP A CA 1
ATOM 629 C C . ASP A 1 82 ? 11.538 9.036 -20.570 1.00 97.56 82 ASP A C 1
ATOM 631 O O . ASP A 1 82 ? 12.490 9.492 -21.207 1.00 97.56 82 ASP A O 1
ATOM 635 N N . LEU A 1 83 ? 11.543 7.792 -20.073 1.00 97.44 83 LEU A N 1
ATOM 636 C CA . LEU A 1 83 ? 12.645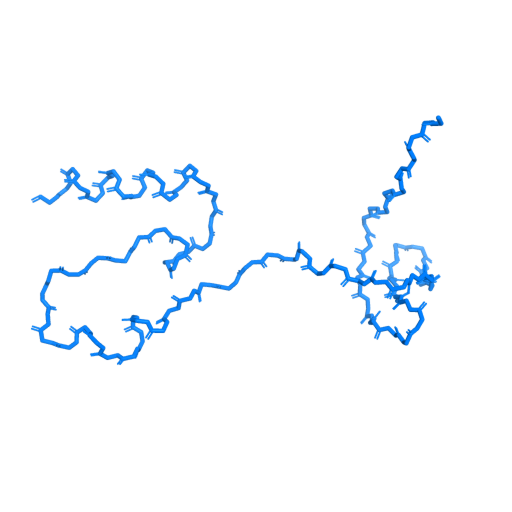 6.866 -20.305 1.00 97.44 83 LEU A CA 1
ATOM 637 C C . LEU A 1 83 ? 12.848 6.627 -21.804 1.00 97.44 83 LEU A C 1
ATOM 639 O O . LEU A 1 83 ? 13.966 6.780 -22.288 1.00 97.44 83 LEU A O 1
ATOM 643 N N . ALA A 1 84 ? 11.787 6.279 -22.535 1.00 97.25 84 ALA A N 1
ATOM 644 C CA . ALA A 1 84 ? 11.878 5.988 -23.963 1.00 97.25 84 ALA A CA 1
ATOM 645 C C . ALA A 1 84 ? 12.380 7.187 -24.782 1.00 97.25 84 ALA A C 1
ATOM 647 O O . ALA A 1 84 ? 13.082 6.989 -25.764 1.00 97.25 84 ALA A O 1
ATOM 648 N N . PHE A 1 85 ? 12.046 8.415 -24.379 1.00 96.94 85 PHE A N 1
ATOM 649 C CA . PHE A 1 85 ? 12.534 9.632 -25.034 1.00 96.94 85 PHE A CA 1
ATOM 650 C C . PHE A 1 85 ? 13.995 9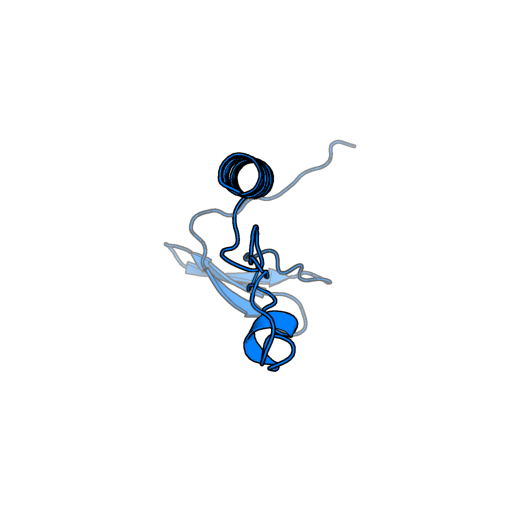.969 -24.682 1.00 96.94 85 PHE A C 1
ATOM 652 O O . PHE A 1 85 ? 14.641 10.735 -25.393 1.00 96.94 85 PHE A O 1
ATOM 659 N N . SER A 1 86 ? 14.506 9.436 -23.569 1.00 95.81 86 SER A N 1
ATOM 660 C CA . SER A 1 86 ? 15.879 9.669 -23.099 1.00 95.81 86 SER A CA 1
ATOM 661 C C . SER A 1 86 ? 16.917 8.676 -23.635 1.00 95.81 86 SER A C 1
ATOM 663 O O . SER A 1 86 ? 18.114 8.941 -23.505 1.00 95.81 86 SER A O 1
ATOM 665 N N . LEU A 1 87 ? 16.464 7.540 -24.178 1.00 93.12 87 LEU A N 1
ATOM 666 C CA . LEU A 1 87 ? 17.291 6.480 -24.769 1.00 93.12 87 LEU A CA 1
ATOM 667 C C . LEU A 1 87 ? 17.563 6.747 -26.252 1.00 93.12 87 LEU A C 1
ATOM 669 O O . LEU A 1 87 ? 18.691 6.421 -26.687 1.00 93.12 87 LEU A O 1
#

pLDDT: mean 93.3, std 7.22, range [67.75, 98.5]

Radius of gyration: 20.87 Å; chains: 1; bounding box: 60×24×46 Å

Organism: NCBI:txid408170

Secondary structure (DSSP, 8-state):
---------SEEEEEEETTEEEEEESS-EEEEE-S-----S------HHHHTSTTTT-S-----GGGTS---HHHHHHHHHHHHHH-

InterPro domains:
  IPR036188 FAD/NAD(P)-binding domain superfamily [G3DSA:3.50.50.60] (7-42)
  IPR036188 FAD/NAD(P)-binding domain superfamily [SSF51905] (7-67)